Protein AF-A0A9Q0I190-F1 (afdb_monomer_lite)

Organism: NCBI:txid630683

Structure (mmCIF, N/CA/C/O backbone):
data_AF-A0A9Q0I190-F1
#
_entry.id   AF-A0A9Q0I190-F1
#
loop_
_atom_site.group_PDB
_atom_site.id
_atom_site.type_symbol
_atom_site.label_atom_id
_atom_site.label_alt_id
_atom_site.label_comp_id
_atom_site.label_asym_id
_atom_site.label_entity_id
_atom_site.label_seq_id
_atom_site.pdbx_PDB_ins_code
_atom_site.Cartn_x
_atom_site.Cartn_y
_atom_site.Cartn_z
_atom_site.occupancy
_atom_site.B_iso_or_equiv
_atom_site.auth_seq_id
_atom_site.auth_comp_id
_atom_site.auth_asym_id
_atom_site.auth_atom_id
_atom_site.pdbx_PDB_model_num
ATOM 1 N N . MET A 1 1 ? 8.689 -5.478 -32.082 1.00 71.06 1 MET A N 1
ATOM 2 C CA . MET A 1 1 ? 8.781 -6.847 -31.523 1.00 71.06 1 MET A CA 1
ATOM 3 C C . MET A 1 1 ? 9.458 -7.812 -32.488 1.00 71.06 1 MET A C 1
ATOM 5 O O . MET A 1 1 ? 10.595 -8.162 -32.216 1.00 71.06 1 MET A O 1
ATOM 9 N N . GLU A 1 2 ? 8.846 -8.186 -33.619 1.00 79.94 2 GLU A N 1
ATOM 10 C CA . GLU A 1 2 ? 9.452 -9.103 -34.615 1.00 79.94 2 GLU A CA 1
ATOM 11 C C . GLU A 1 2 ? 10.785 -8.567 -35.182 1.00 79.94 2 GLU A C 1
ATOM 13 O O . GLU A 1 2 ? 11.822 -9.223 -35.127 1.00 79.94 2 GLU A O 1
ATOM 18 N N . LYS A 1 3 ? 10.794 -7.306 -35.633 1.00 83.56 3 LYS A N 1
ATOM 19 C CA . LYS A 1 3 ? 11.994 -6.636 -36.161 1.00 83.56 3 LYS A CA 1
ATOM 20 C C . LYS A 1 3 ? 13.124 -6.532 -35.129 1.00 83.56 3 LYS A C 1
ATOM 22 O O . LYS A 1 3 ? 14.292 -6.686 -35.476 1.00 83.56 3 LYS A O 1
ATOM 27 N N . ASP A 1 4 ? 12.792 -6.296 -33.862 1.00 76.19 4 ASP A N 1
ATOM 28 C CA . ASP A 1 4 ? 13.767 -6.188 -32.765 1.00 76.19 4 ASP A CA 1
ATOM 29 C C . ASP A 1 4 ? 14.342 -7.557 -32.383 1.00 76.19 4 ASP A C 1
ATOM 31 O O . ASP A 1 4 ? 15.519 -7.663 -32.042 1.00 76.19 4 ASP A O 1
ATOM 35 N N . PHE A 1 5 ? 13.524 -8.612 -32.475 1.00 80.56 5 PHE A N 1
ATOM 36 C CA . PHE A 1 5 ? 13.966 -9.993 -32.306 1.00 80.56 5 PHE A CA 1
ATOM 37 C C . PHE A 1 5 ? 14.982 -10.383 -33.382 1.00 80.56 5 PHE A C 1
ATOM 39 O O . PHE A 1 5 ? 16.031 -10.929 -33.052 1.00 80.56 5 PHE A O 1
ATOM 46 N N . GLN A 1 6 ? 14.710 -10.047 -34.644 1.00 88.25 6 GLN A N 1
ATOM 47 C CA . GLN A 1 6 ? 15.589 -10.395 -35.763 1.00 88.25 6 GLN A CA 1
ATOM 48 C C . GLN A 1 6 ? 16.860 -9.532 -35.809 1.00 88.25 6 GLN A C 1
ATOM 50 O O . GLN A 1 6 ? 17.955 -10.054 -35.998 1.00 88.25 6 GLN A O 1
ATOM 55 N N . SER A 1 7 ? 16.744 -8.217 -35.598 1.00 92.75 7 SER A N 1
ATOM 56 C CA . SER A 1 7 ? 17.886 -7.292 -35.695 1.00 92.75 7 SER A CA 1
ATOM 57 C C . SER A 1 7 ? 18.761 -7.245 -34.439 1.00 92.75 7 SER A C 1
ATOM 59 O O . SER A 1 7 ? 19.943 -6.915 -34.523 1.00 92.75 7 SER A O 1
ATOM 61 N N . ALA A 1 8 ? 18.212 -7.575 -33.265 1.00 90.69 8 ALA A N 1
ATOM 62 C CA . ALA A 1 8 ? 18.935 -7.524 -31.997 1.00 90.69 8 ALA A CA 1
ATOM 63 C C . ALA A 1 8 ? 18.461 -8.608 -31.001 1.00 90.69 8 ALA A C 1
ATOM 65 O O . ALA A 1 8 ? 18.056 -8.282 -29.875 1.00 90.69 8 ALA A O 1
ATOM 66 N N . PRO A 1 9 ? 18.592 -9.909 -31.338 1.00 89.50 9 PRO A N 1
ATOM 67 C CA . PRO A 1 9 ? 18.024 -11.019 -30.563 1.00 89.50 9 PRO A CA 1
ATOM 68 C C . PRO A 1 9 ? 18.488 -11.037 -29.101 1.00 89.50 9 PRO A C 1
ATOM 70 O O . PRO A 1 9 ? 17.706 -11.316 -28.192 1.00 89.50 9 PRO A O 1
ATOM 73 N N . LYS A 1 10 ? 19.748 -10.660 -28.837 1.00 93.06 10 LYS A N 1
ATOM 74 C CA . LYS A 1 10 ? 20.275 -10.547 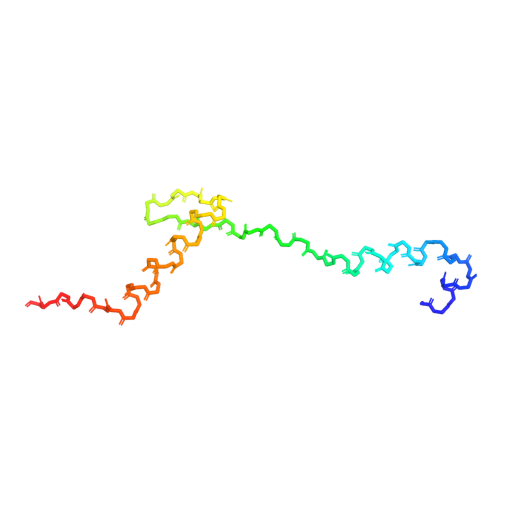-27.465 1.00 93.06 10 LYS A CA 1
ATOM 75 C C . LYS A 1 10 ? 19.539 -9.483 -26.645 1.00 93.06 10 LYS A C 1
ATOM 77 O O . LYS A 1 10 ? 19.184 -9.745 -25.498 1.00 93.06 10 LYS A O 1
ATOM 82 N N . ARG A 1 11 ? 19.305 -8.294 -27.211 1.00 91.56 11 ARG A N 1
ATOM 83 C CA . ARG A 1 11 ? 18.615 -7.192 -26.514 1.00 91.56 11 ARG A CA 1
ATOM 84 C C . ARG A 1 11 ? 17.139 -7.518 -26.320 1.00 91.56 11 ARG A C 1
ATOM 86 O O . ARG A 1 11 ? 16.612 -7.299 -25.233 1.00 91.56 11 ARG A O 1
ATOM 93 N N . PHE A 1 12 ? 16.515 -8.126 -27.326 1.00 92.19 12 PHE A N 1
ATOM 94 C CA . PHE A 1 12 ? 15.143 -8.608 -27.241 1.00 92.19 12 PHE A CA 1
ATOM 95 C C . PHE A 1 12 ? 14.955 -9.571 -26.059 1.00 92.19 12 PHE A C 1
ATOM 97 O O . PHE A 1 12 ? 14.149 -9.308 -25.165 1.00 92.19 12 PHE A O 1
ATOM 104 N N . TRP A 1 13 ? 15.763 -10.635 -25.973 1.00 91.81 13 TRP A N 1
ATOM 105 C CA . TRP A 1 13 ? 15.657 -11.602 -24.876 1.00 91.81 13 TRP A CA 1
ATOM 106 C C . TRP A 1 13 ? 16.013 -11.017 -23.508 1.00 91.81 13 TRP A C 1
ATOM 108 O O . TRP A 1 13 ? 15.421 -11.420 -22.505 1.00 91.81 13 TRP A O 1
ATOM 118 N N . GLN A 1 14 ? 16.924 -10.043 -23.434 1.00 91.81 14 GLN A N 1
ATOM 119 C CA . GLN A 1 14 ? 17.183 -9.311 -22.190 1.00 91.81 14 GLN A CA 1
ATOM 120 C C . GLN A 1 14 ? 15.941 -8.549 -21.712 1.00 91.81 14 GLN A C 1
ATOM 122 O O . GLN A 1 14 ? 15.613 -8.614 -20.526 1.00 91.81 14 GLN A O 1
ATOM 127 N N . THR A 1 15 ? 15.228 -7.875 -22.616 1.00 90.81 15 THR A N 1
ATOM 128 C CA . THR A 1 15 ? 13.980 -7.169 -22.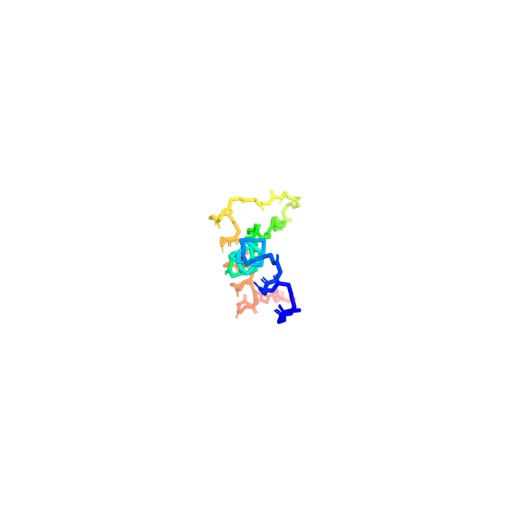301 1.00 90.81 15 THR A CA 1
ATOM 129 C C . THR A 1 15 ? 12.886 -8.144 -21.873 1.00 90.81 15 THR A C 1
ATOM 131 O O . THR A 1 15 ? 12.305 -7.968 -20.804 1.00 90.81 15 THR A O 1
ATOM 134 N N . ILE A 1 16 ? 12.673 -9.234 -22.618 1.00 89.81 16 ILE A N 1
ATOM 135 C CA . ILE A 1 16 ? 11.702 -10.277 -22.246 1.00 89.81 16 ILE A CA 1
ATOM 136 C C . ILE A 1 16 ? 12.033 -10.883 -20.875 1.00 89.81 16 ILE A C 1
ATOM 138 O O . ILE A 1 16 ? 11.145 -11.069 -20.045 1.00 89.81 16 ILE A O 1
ATOM 142 N N . ARG A 1 17 ? 13.314 -11.138 -20.582 1.00 88.81 17 ARG A N 1
ATOM 143 C CA . ARG A 1 17 ? 13.750 -11.652 -19.276 1.00 88.81 17 ARG A CA 1
ATOM 144 C C . ARG A 1 17 ? 13.483 -10.663 -18.142 1.00 88.81 17 ARG A C 1
ATOM 146 O O . ARG A 1 17 ? 13.132 -11.095 -17.047 1.00 88.81 17 ARG A O 1
ATOM 153 N N . ARG A 1 18 ? 13.648 -9.358 -18.378 1.00 86.25 18 ARG A N 1
ATOM 154 C CA . ARG A 1 18 ? 13.312 -8.312 -17.396 1.00 86.25 18 ARG A CA 1
ATOM 155 C C . ARG A 1 18 ? 11.807 -8.248 -17.147 1.00 86.25 18 ARG A C 1
ATOM 157 O O . ARG A 1 18 ? 11.408 -8.211 -15.992 1.00 86.25 18 ARG A O 1
ATOM 164 N N . LEU A 1 19 ? 10.995 -8.321 -18.201 1.00 85.12 19 LEU A N 1
ATOM 165 C CA . LEU A 1 19 ? 9.534 -8.318 -18.094 1.00 85.12 19 LEU A CA 1
ATOM 166 C C . LEU A 1 19 ? 9.009 -9.551 -17.344 1.00 85.12 19 LEU A C 1
ATOM 168 O O . LEU A 1 19 ? 8.211 -9.410 -16.423 1.00 85.12 19 LEU A O 1
ATOM 172 N N . ARG A 1 20 ? 9.517 -10.752 -17.662 1.00 84.75 20 ARG A N 1
ATOM 173 C CA . ARG A 1 20 ? 9.128 -12.006 -16.982 1.00 84.75 20 ARG A CA 1
ATOM 174 C C . ARG A 1 20 ? 9.478 -12.041 -15.500 1.00 84.75 20 ARG A C 1
ATOM 176 O O . ARG A 1 20 ? 8.814 -12.731 -14.740 1.00 84.75 20 ARG A O 1
ATOM 183 N N . ARG A 1 21 ? 10.523 -11.324 -15.077 1.00 84.19 21 ARG A N 1
ATOM 184 C CA . ARG A 1 21 ? 10.867 -11.208 -13.651 1.00 84.19 21 ARG A CA 1
ATOM 185 C C . ARG A 1 21 ? 9.816 -10.427 -12.855 1.00 84.19 21 ARG A C 1
ATOM 187 O O . ARG A 1 21 ? 9.862 -10.480 -11.629 1.00 84.19 21 ARG A O 1
ATOM 194 N N . GLY A 1 22 ? 8.890 -9.742 -13.534 1.00 71.00 22 GLY A N 1
ATOM 195 C CA . GLY A 1 22 ? 7.916 -8.854 -12.920 1.00 71.00 22 GLY A CA 1
ATOM 196 C C . GLY A 1 22 ? 8.586 -7.677 -12.211 1.00 71.00 22 GLY A C 1
ATOM 197 O O . GLY A 1 22 ? 9.810 -7.596 -12.068 1.00 71.00 22 GLY A O 1
ATOM 198 N N . LYS A 1 23 ? 7.773 -6.747 -11.714 1.00 71.19 23 LYS A N 1
ATOM 199 C CA . LYS A 1 23 ? 8.226 -5.873 -10.635 1.00 71.19 23 LYS A CA 1
ATOM 200 C C . LYS A 1 23 ? 8.247 -6.758 -9.392 1.00 71.19 23 LYS A C 1
ATOM 202 O O . LYS A 1 23 ? 7.191 -7.230 -8.981 1.00 71.19 23 LYS A O 1
ATOM 207 N N . ARG A 1 24 ? 9.422 -7.013 -8.803 1.00 64.75 24 ARG A N 1
ATOM 208 C CA . ARG A 1 24 ? 9.475 -7.474 -7.409 1.00 64.75 24 ARG A CA 1
ATOM 209 C C . ARG A 1 24 ? 8.819 -6.363 -6.603 1.00 64.75 24 ARG A C 1
ATOM 211 O O . ARG A 1 24 ? 9.447 -5.335 -6.362 1.00 64.75 24 ARG A O 1
ATOM 218 N N . GLY A 1 25 ? 7.528 -6.512 -6.322 1.00 63.28 25 GLY A N 1
ATOM 219 C CA . GLY A 1 25 ? 6.843 -5.642 -5.391 1.00 63.28 25 GLY A CA 1
ATOM 220 C C . GLY A 1 25 ? 7.596 -5.782 -4.085 1.00 63.28 25 GLY A C 1
ATOM 221 O O . GLY A 1 25 ? 7.605 -6.860 -3.498 1.00 63.28 25 GLY A O 1
ATOM 222 N N . SER A 1 26 ? 8.298 -4.728 -3.675 1.00 64.19 26 SER A N 1
ATOM 223 C CA . SER A 1 26 ? 8.621 -4.567 -2.267 1.00 64.19 26 SER A CA 1
ATOM 224 C C . SER A 1 26 ? 7.308 -4.756 -1.522 1.00 64.19 26 SER A C 1
ATOM 226 O O . SER A 1 26 ? 6.308 -4.152 -1.925 1.00 64.19 26 SER A O 1
ATOM 228 N N . ILE A 1 27 ? 7.298 -5.612 -0.501 1.00 65.19 27 ILE A N 1
ATOM 229 C CA . ILE A 1 27 ? 6.183 -5.680 0.444 1.00 65.19 27 ILE A CA 1
ATOM 230 C C . ILE A 1 27 ? 5.827 -4.232 0.773 1.00 65.19 27 ILE A C 1
ATOM 232 O O . ILE A 1 27 ? 6.706 -3.457 1.157 1.00 65.19 27 ILE A O 1
ATOM 236 N N . GLN A 1 28 ? 4.597 -3.828 0.440 1.00 73.62 28 GLN A N 1
ATOM 237 C CA . GLN A 1 28 ? 4.172 -2.448 0.624 1.00 73.62 28 GLN A CA 1
ATOM 238 C C . GLN A 1 28 ? 4.302 -2.154 2.108 1.00 73.62 28 GLN A C 1
ATOM 240 O O . GLN A 1 28 ? 3.687 -2.837 2.922 1.00 73.62 28 GLN A O 1
ATOM 245 N N . ALA A 1 29 ? 5.159 -1.196 2.444 1.00 83.81 29 ALA A N 1
ATOM 246 C CA . ALA A 1 29 ? 5.293 -0.751 3.811 1.00 83.81 29 ALA A CA 1
ATOM 247 C C . ALA A 1 29 ? 3.921 -0.265 4.298 1.00 83.81 29 ALA A C 1
ATOM 249 O O . ALA A 1 29 ? 3.218 0.443 3.572 1.00 83.81 29 ALA A O 1
ATOM 250 N N . VAL A 1 30 ? 3.522 -0.683 5.494 1.00 90.81 30 VAL A N 1
ATOM 251 C CA . VAL A 1 30 ? 2.204 -0.372 6.065 1.00 90.81 30 VAL A CA 1
ATOM 252 C C . VAL A 1 30 ? 2.411 0.424 7.340 1.00 90.81 30 VAL A C 1
ATOM 254 O O . VAL A 1 30 ? 3.327 0.142 8.102 1.00 90.81 30 VAL A O 1
ATOM 257 N N . TYR A 1 31 ? 1.561 1.408 7.608 1.00 92.31 31 TYR A N 1
ATOM 258 C CA . TYR A 1 31 ? 1.603 2.107 8.887 1.00 92.31 31 TYR A CA 1
ATOM 259 C C . TYR A 1 31 ? 0.991 1.255 10.010 1.00 92.31 31 TYR A C 1
ATOM 261 O O . TYR A 1 31 ? -0.103 0.686 9.885 1.00 92.31 31 TYR A O 1
ATOM 269 N N . SER A 1 32 ? 1.692 1.190 11.140 1.00 91.62 32 SER A N 1
ATOM 270 C CA . SER A 1 32 ? 1.143 0.696 12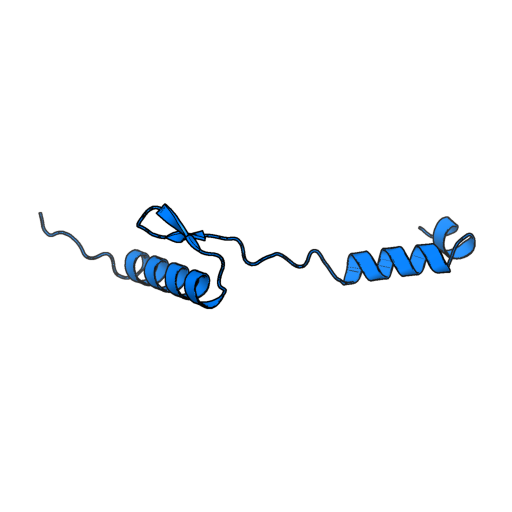.399 1.00 91.62 32 SER A CA 1
ATOM 271 C C . SER A 1 32 ? 0.020 1.620 12.885 1.00 91.62 32 SER A C 1
ATOM 273 O O . SER A 1 32 ? -0.127 2.750 12.415 1.00 91.62 32 SER A O 1
ATOM 275 N N . LYS A 1 33 ? -0.776 1.168 13.859 1.00 89.44 33 LYS A N 1
ATOM 276 C CA . LYS A 1 33 ? -1.809 2.017 14.484 1.00 89.44 33 LYS A CA 1
ATOM 277 C C . LYS A 1 33 ? -1.226 3.272 15.145 1.00 89.44 33 LYS A C 1
ATOM 279 O O . LYS A 1 33 ? -1.892 4.296 15.186 1.00 89.44 33 LYS A O 1
ATOM 284 N N . GLY A 1 34 ? 0.024 3.199 15.609 1.00 92.06 34 GLY A N 1
ATOM 285 C CA . GLY A 1 34 ? 0.774 4.326 16.169 1.00 92.06 34 GLY A CA 1
ATOM 286 C C . GLY A 1 34 ? 1.482 5.202 15.129 1.00 92.06 34 GLY A C 1
ATOM 287 O O . GLY A 1 34 ? 2.270 6.060 15.508 1.00 92.06 34 GLY A O 1
ATOM 288 N N . GLY A 1 35 ? 1.259 4.978 13.827 1.00 90.88 35 GLY A N 1
ATOM 289 C CA . GLY A 1 35 ? 1.851 5.785 12.754 1.00 90.88 35 GLY A CA 1
ATOM 290 C C . GLY A 1 35 ? 3.303 5.440 12.403 1.00 90.88 35 GLY A C 1
ATOM 291 O O . GLY A 1 35 ? 3.924 6.143 11.609 1.00 90.88 35 GLY A O 1
ATOM 292 N N . THR A 1 36 ? 3.861 4.355 12.943 1.00 94.12 36 THR A N 1
ATOM 293 C CA . THR A 1 36 ? 5.203 3.872 12.578 1.00 94.12 36 THR A CA 1
ATOM 294 C C . THR A 1 36 ? 5.154 3.123 11.251 1.00 94.12 36 THR A C 1
ATOM 296 O O . THR A 1 36 ? 4.267 2.297 11.043 1.00 94.12 36 THR A O 1
ATOM 299 N N . LEU A 1 37 ? 6.103 3.376 10.350 1.00 92.88 37 LEU A N 1
ATOM 300 C CA . LEU A 1 37 ? 6.182 2.669 9.072 1.00 92.88 37 LEU A CA 1
ATOM 301 C C . LEU A 1 37 ? 6.766 1.259 9.265 1.00 92.88 37 LEU A C 1
ATOM 303 O O . LEU A 1 37 ? 7.929 1.119 9.633 1.00 92.88 37 LEU A O 1
ATOM 307 N N . LEU A 1 38 ? 5.969 0.229 8.985 1.00 92.31 38 LEU A N 1
ATOM 308 C CA . LEU A 1 38 ? 6.364 -1.179 9.056 1.00 92.31 38 LEU A CA 1
ATOM 309 C C . LEU A 1 38 ? 6.917 -1.626 7.710 1.00 92.31 38 LEU A C 1
ATOM 311 O O . LEU A 1 38 ? 6.284 -1.418 6.672 1.00 92.31 38 LEU A O 1
ATOM 315 N N . THR A 1 39 ? 8.091 -2.248 7.728 1.00 89.75 39 THR A N 1
ATOM 316 C CA . THR A 1 39 ? 8.808 -2.660 6.507 1.00 89.75 39 THR A CA 1
ATOM 317 C C . THR A 1 39 ? 9.212 -4.128 6.523 1.00 89.75 39 THR A C 1
ATOM 319 O O . THR A 1 39 ? 9.468 -4.695 5.459 1.00 89.75 39 THR A O 1
ATOM 322 N N . SER A 1 40 ? 9.228 -4.762 7.701 1.00 89.88 40 SER A N 1
ATOM 323 C CA . SER A 1 40 ? 9.450 -6.198 7.819 1.00 89.88 40 SER A CA 1
ATOM 324 C C . SE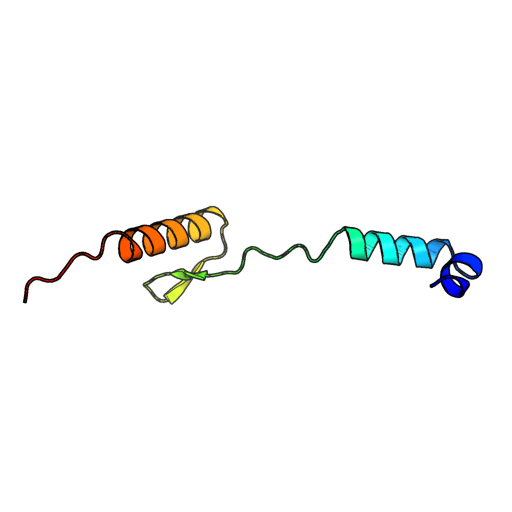R A 1 40 ? 8.215 -6.974 7.363 1.00 89.88 40 SER A C 1
ATOM 326 O O . SER A 1 40 ? 7.078 -6.613 7.673 1.00 89.88 40 SER A O 1
ATOM 328 N N . THR A 1 41 ? 8.438 -8.083 6.657 1.00 88.25 41 THR A N 1
ATOM 329 C CA . THR A 1 41 ? 7.384 -9.013 6.228 1.00 88.25 41 THR A CA 1
ATOM 330 C C . THR A 1 41 ? 6.498 -9.445 7.393 1.00 88.25 41 THR A C 1
ATOM 332 O O . THR A 1 41 ? 5.276 -9.463 7.264 1.00 88.25 41 THR A O 1
ATOM 335 N N . GLU A 1 42 ? 7.106 -9.777 8.531 1.00 90.81 42 GLU A N 1
ATOM 336 C CA . GLU A 1 42 ? 6.399 -10.278 9.712 1.00 90.81 42 GLU A CA 1
ATOM 337 C C . GLU A 1 42 ? 5.509 -9.200 10.331 1.00 90.81 42 GLU A C 1
ATOM 339 O O . GLU A 1 42 ? 4.347 -9.458 10.644 1.00 90.81 42 GLU A O 1
ATOM 344 N N . GLU A 1 43 ? 6.018 -7.970 10.422 1.00 92.00 43 GLU A N 1
ATOM 345 C CA . GLU A 1 43 ? 5.271 -6.819 10.933 1.00 92.00 43 GLU A CA 1
ATOM 346 C C . GLU A 1 43 ? 4.077 -6.484 10.036 1.00 92.00 43 GLU A C 1
ATOM 348 O O . GLU A 1 43 ? 2.975 -6.235 10.525 1.00 92.00 43 GLU A O 1
ATOM 353 N N . VAL A 1 44 ? 4.270 -6.519 8.714 1.00 91.12 44 VAL A N 1
ATOM 354 C CA . VAL A 1 44 ? 3.198 -6.259 7.747 1.00 91.12 44 VAL A CA 1
ATOM 355 C C . VAL A 1 44 ? 2.125 -7.346 7.822 1.00 91.12 44 VAL A C 1
ATOM 357 O O . VAL A 1 44 ? 0.937 -7.025 7.864 1.00 91.12 44 VAL A O 1
ATOM 360 N N . ILE A 1 45 ? 2.510 -8.624 7.899 1.00 91.62 45 ILE A N 1
ATOM 361 C CA . ILE A 1 45 ? 1.558 -9.734 8.065 1.00 91.62 45 ILE A CA 1
ATOM 362 C C . ILE A 1 45 ? 0.793 -9.598 9.389 1.00 91.62 45 ILE A C 1
ATOM 364 O O . ILE A 1 45 ? -0.432 -9.740 9.403 1.00 91.62 45 ILE A O 1
ATOM 368 N N . GLY A 1 46 ? 1.483 -9.275 10.487 1.00 93.94 46 GLY A N 1
ATOM 369 C CA . GLY A 1 46 ? 0.862 -9.024 11.789 1.00 93.94 46 GLY A CA 1
ATOM 370 C C . GLY A 1 46 ? -0.157 -7.884 11.732 1.00 93.94 46 GLY A C 1
ATOM 371 O O . GLY A 1 46 ? -1.297 -8.045 12.169 1.00 93.94 46 GLY A O 1
ATOM 372 N N . ARG A 1 47 ? 0.203 -6.770 11.085 1.00 94.56 47 ARG A N 1
ATOM 373 C CA . ARG A 1 47 ? -0.670 -5.603 10.912 1.00 94.56 47 ARG A CA 1
ATOM 374 C C . ARG A 1 47 ? -1.937 -5.913 10.114 1.00 94.56 47 ARG A C 1
ATOM 376 O O . ARG A 1 47 ? -3.005 -5.394 10.456 1.00 94.56 47 ARG A O 1
ATOM 383 N N . TRP A 1 48 ? -1.832 -6.742 9.075 1.00 93.88 48 TRP A N 1
ATOM 384 C CA . TRP A 1 48 ? -2.988 -7.225 8.316 1.00 93.88 48 TRP A CA 1
ATOM 385 C C . TRP A 1 48 ? -3.871 -8.144 9.153 1.00 93.88 48 TRP A C 1
ATOM 387 O O . TRP A 1 48 ? -5.090 -7.995 9.135 1.00 93.88 48 TRP A O 1
ATOM 397 N N . LYS A 1 49 ? -3.272 -9.053 9.929 1.00 94.00 49 LYS A N 1
ATOM 398 C CA . LYS A 1 49 ? -4.018 -9.938 10.830 1.00 94.00 49 LYS A CA 1
ATOM 399 C C . LYS A 1 49 ? -4.845 -9.139 11.836 1.00 94.00 49 LYS A C 1
ATOM 401 O O . LYS A 1 49 ? -6.030 -9.416 11.975 1.00 94.00 49 LYS A O 1
ATOM 406 N N . GLU A 1 50 ? -4.259 -8.132 12.483 1.00 93.69 50 GLU A N 1
ATOM 407 C CA . GLU A 1 50 ? -4.996 -7.239 13.388 1.00 93.69 50 GLU A CA 1
ATOM 408 C C . GLU A 1 50 ? -6.164 -6.544 12.689 1.00 93.69 50 GLU A C 1
ATOM 410 O O . GLU A 1 50 ? -7.276 -6.552 13.208 1.00 93.69 50 GLU A O 1
ATOM 415 N N . HIS A 1 51 ? -5.924 -5.983 11.497 1.00 91.06 51 HIS A N 1
ATOM 416 C CA . HIS A 1 51 ? -6.965 -5.299 10.733 1.00 91.06 51 HIS A CA 1
ATOM 417 C C . HIS A 1 51 ? -8.153 -6.218 10.438 1.00 91.06 51 HIS A C 1
ATOM 419 O O . HIS A 1 51 ? -9.297 -5.822 10.636 1.00 91.06 51 HIS A O 1
ATOM 425 N N . PHE A 1 52 ? -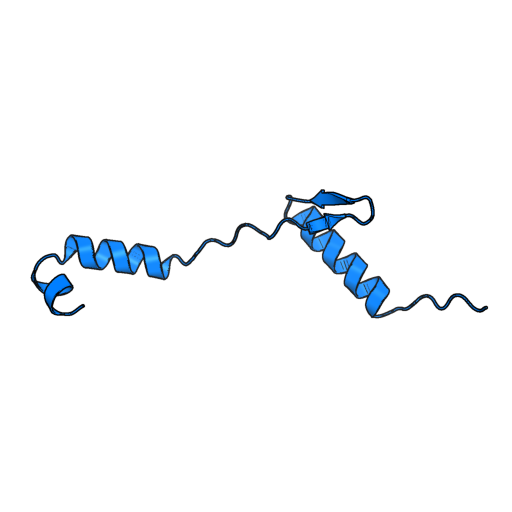7.891 -7.454 10.004 1.00 93.81 52 PHE A N 1
ATOM 426 C CA . PHE A 1 52 ? -8.954 -8.420 9.746 1.00 93.81 52 PHE A CA 1
ATOM 427 C C . PHE A 1 52 ? -9.647 -8.881 11.026 1.00 93.81 52 PHE A C 1
ATOM 429 O O . PHE A 1 52 ? -10.857 -9.068 11.009 1.00 93.81 52 PHE A O 1
ATOM 436 N N . VAL A 1 53 ? -8.930 -9.034 12.141 1.00 92.88 53 VAL A N 1
ATOM 437 C CA . VAL A 1 53 ? -9.557 -9.372 13.426 1.00 92.88 53 VAL A CA 1
ATOM 438 C C . VAL A 1 53 ? -10.532 -8.278 13.861 1.00 92.88 53 VAL A C 1
ATOM 440 O O . VAL A 1 53 ? -11.652 -8.614 14.228 1.00 92.88 53 VAL A O 1
ATOM 443 N N . GLU A 1 54 ? -10.145 -7.003 13.772 1.00 90.19 54 GLU A N 1
ATOM 444 C CA . GLU A 1 54 ? -11.013 -5.860 14.103 1.00 90.19 54 GLU A CA 1
ATOM 445 C C . GLU A 1 54 ? -12.197 -5.730 13.147 1.00 90.19 54 GLU A C 1
ATOM 447 O O . GLU A 1 54 ? -13.318 -5.464 13.572 1.00 90.19 54 GLU A O 1
ATOM 452 N N . LEU A 1 55 ? -11.950 -5.930 11.851 1.00 90.31 55 LEU A N 1
ATOM 453 C CA . LEU A 1 55 ? -12.979 -5.844 10.822 1.00 90.31 55 LEU A CA 1
ATOM 454 C C . LEU A 1 55 ? -14.031 -6.950 10.973 1.00 90.31 55 LEU A C 1
ATOM 456 O O . LEU A 1 55 ? -15.217 -6.705 10.769 1.00 90.31 55 LEU A O 1
ATOM 460 N N . LEU A 1 56 ? -13.594 -8.169 11.300 1.00 91.25 56 LEU A N 1
ATOM 461 C CA . LEU A 1 56 ? -14.457 -9.349 11.388 1.00 91.25 56 LEU A CA 1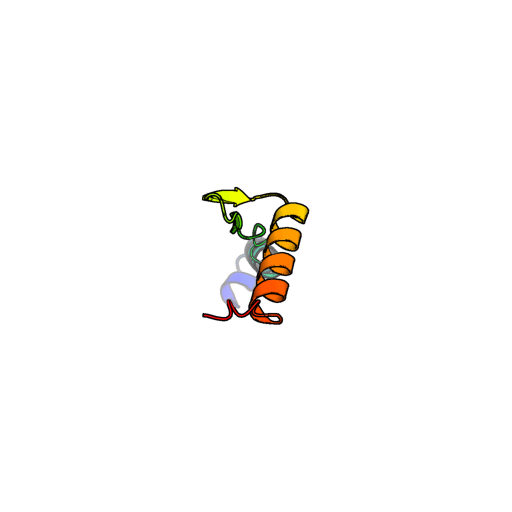
ATOM 462 C C . LEU A 1 56 ? -15.090 -9.525 12.771 1.00 91.25 56 LEU A C 1
ATOM 464 O O . LEU A 1 56 ? -16.138 -10.154 12.876 1.00 91.25 56 LEU A O 1
ATOM 468 N N . ASN A 1 57 ? -14.475 -8.972 13.817 1.00 87.88 57 ASN A N 1
ATOM 469 C CA . ASN A 1 57 ? -14.990 -8.995 15.182 1.00 87.88 57 ASN A CA 1
ATOM 470 C C . ASN A 1 57 ? -15.091 -7.556 15.689 1.00 87.88 57 ASN A C 1
ATOM 472 O O . ASN A 1 57 ? -14.264 -7.137 16.502 1.00 87.88 57 ASN A O 1
ATOM 476 N N . PRO A 1 58 ? -16.069 -6.774 15.201 1.00 77.69 58 PRO A N 1
ATOM 477 C CA . PRO A 1 58 ? -16.280 -5.440 15.722 1.00 77.69 58 PRO A CA 1
ATOM 478 C C . PRO A 1 58 ? -16.621 -5.569 17.207 1.00 77.69 58 PRO A C 1
ATOM 480 O O . PRO A 1 58 ? -17.708 -6.018 17.570 1.00 77.69 58 PRO A O 1
ATOM 483 N N . THR A 1 59 ? -15.680 -5.197 18.076 1.00 69.75 59 THR A N 1
ATOM 484 C CA . THR A 1 59 ? -15.964 -4.995 19.493 1.00 69.75 59 THR A CA 1
ATOM 485 C C . THR A 1 59 ? -16.923 -3.821 19.555 1.00 69.75 59 THR A C 1
ATOM 487 O O . THR A 1 59 ? -16.506 -2.668 19.488 1.00 69.75 59 THR A O 1
ATOM 490 N N . THR A 1 60 ? -18.220 -4.106 19.595 1.00 63.72 60 THR A N 1
ATOM 491 C CA . THR A 1 60 ? -19.247 -3.102 19.840 1.00 63.72 60 THR A CA 1
ATOM 492 C C . THR A 1 60 ? -18.890 -2.395 21.147 1.00 63.72 60 THR A C 1
ATOM 494 O O . THR A 1 60 ? -18.886 -3.066 22.185 1.00 63.72 60 THR A O 1
ATOM 497 N N . PRO A 1 61 ? -18.606 -1.081 21.171 1.00 60.84 61 PRO A N 1
ATOM 498 C CA . PRO A 1 61 ? -18.843 -0.355 22.399 1.00 60.84 61 PRO A CA 1
ATOM 499 C C . PRO A 1 61 ? -20.362 -0.389 22.577 1.00 60.84 61 PRO A C 1
ATOM 501 O O . PRO A 1 61 ? -21.096 0.203 21.785 1.00 60.84 61 PRO A O 1
ATOM 504 N N . SER A 1 62 ? -20.854 -1.160 23.550 1.00 56.78 62 SER A N 1
ATOM 505 C CA . SER A 1 62 ? -22.192 -0.883 24.062 1.00 56.78 62 SER A CA 1
ATOM 506 C C . SER A 1 62 ? -22.157 0.567 24.537 1.00 56.78 62 SER A C 1
ATOM 508 O O . SER A 1 62 ? -21.308 0.901 25.368 1.00 56.78 62 SER A O 1
ATOM 510 N N . MET A 1 63 ? -22.990 1.411 23.926 1.00 47.94 63 MET A N 1
ATOM 511 C CA . MET A 1 63 ? -23.254 2.775 24.390 1.00 47.94 63 MET A CA 1
ATOM 512 C C . MET A 1 63 ? -23.537 2.813 25.890 1.00 47.94 63 MET A C 1
ATOM 514 O O . MET A 1 63 ? -24.162 1.848 26.389 1.00 47.94 63 MET A O 1
#

Sequence (63 aa):
MEKDFQSAPKRFWQTIRRLRRGKRGSIQAVYSKGGTLLTSTEEVIGRWKEHFVELLNPTTPSM

Secondary structure (DSSP, 8-state):
-HHHHHH-HHHHHHHHHHHHT--------EE-TTS-EE-SHHHHHHHHHHHHHHHHS------

pLDDT: mean 84.5, std 11.13, range [47.94, 94.56]

Foldseek 3Di:
DVCCCVVPVPVVVVVVVVVVVPPPPQPPFDADPVRDTHRDPVVSVVRVVVVVCCVVDVPDPPD

Radius of gyration: 22.19 Å; chains: 1; bounding box: 44×18×61 Å